Protein 3A03 (pdb70)

Radius of gyration: 10.4 Å; Cα contacts (8 Å, |Δi|>4): 23; chains: 1; bounding box: 22×25×24 Å

Solvent-accessible surface area: 4150 Å² total; per-residue (Å²): 127,59,215,70,35,49,114,59,0,52,168,39,6,148,162,59,51,132,14,59,82,79,65,46,40,65,21,2,179,77,24,214,18,74,84,69,74,0,103,69,30,3,85,92,46,31,85,98,79,133,202,120,145

B-factor: mean 27.09, std 9.44, range [16.67, 74.32]

Foldseek 3Di:
DDPVLVVVLVVVCVVPLDDDLVRLCVSCVVSVHHSVVSVVVSVVVVVVVVVPD

Structure (mmCIF, N/CA/C/O backbone):
data_3A03
#
_entry.id   3A03
#
_cell.length_a   73.060
_cell.length_b   33.170
_cell.length_c   34.430
_cell.angle_alpha   90.00
_cell.angle_beta   102.12
_cell.angle_gamma   90.00
#
_symmetry.space_group_name_H-M   'C 1 2 1'
#
loop_
_entity.id
_entity.type
_entity.pdbx_description
1 polymer 'T-cell leukemia homeobox protein 2'
2 non-polymer 'SODIUM ION'
3 non-polymer 'SULFATE ION'
4 water water
#
loop_
_atom_site.group_PDB
_atom_site.id
_atom_site.type_symbol
_atom_site.label_atom_id
_atom_site.label_alt_id
_atom_site.label_comp_id
_atom_site.label_asym_id
_atom_site.label_entity_id
_atom_site.label_seq_id
_atom_site.pdbx_PDB_ins_code
_atom_site.Cartn_x
_atom_site.Cartn_y
_atom_site.Cartn_z
_atom_site.occupancy
_atom_site.B_iso_or_equiv
_atom_site.auth_seq_id
_atom_site.auth_comp_id
_atom_site.auth_asym_id
_atom_site.auth_atom_id
_atom_site.pdbx_PDB_model_num
ATOM 1 N N . PHE A 1 4 ? 35.024 23.035 3.846 1.00 28.32 164 PHE A N 1
ATOM 2 C CA . PHE A 1 4 ? 34.643 21.617 4.108 1.00 26.07 164 PHE A CA 1
ATOM 3 C C . PHE A 1 4 ? 33.239 21.611 4.693 1.00 24.66 164 PHE A C 1
ATOM 4 O O . PHE A 1 4 ? 32.739 22.660 5.110 1.00 26.03 164 PHE A O 1
ATOM 1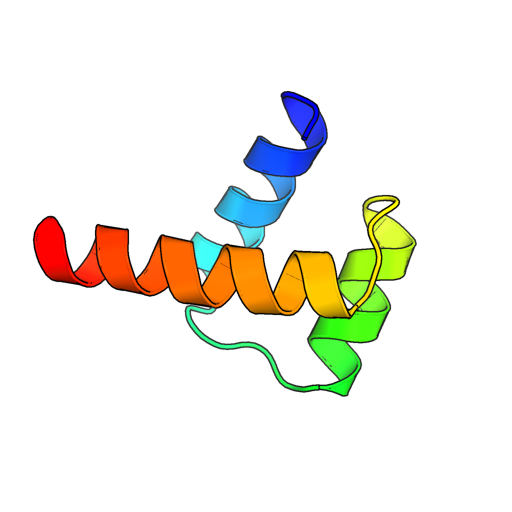2 N N . SER A 1 5 ? 32.588 20.454 4.695 1.00 23.30 165 SER A N 1
ATOM 13 C CA . SER A 1 5 ? 31.236 20.360 5.272 1.00 22.95 165 SER A CA 1
ATOM 14 C C . SER A 1 5 ? 31.267 20.521 6.790 1.00 23.84 165 SER A C 1
ATOM 15 O O . SER A 1 5 ? 32.317 20.358 7.414 1.00 23.06 165 SER A O 1
ATOM 18 N N . ARG A 1 6 ? 30.121 20.846 7.382 1.00 24.34 166 ARG A N 1
ATOM 19 C CA . ARG A 1 6 ? 30.030 20.910 8.857 1.00 24.23 166 ARG A CA 1
ATOM 20 C C . ARG A 1 6 ? 30.545 19.631 9.526 1.00 23.61 166 ARG A C 1
ATOM 21 O O . ARG A 1 6 ? 31.313 19.698 10.498 1.00 22.94 166 ARG A O 1
ATOM 29 N N . SER A 1 7 ? 30.155 18.476 9.001 1.00 22.20 167 SER A N 1
ATOM 30 C CA . SER A 1 7 ? 30.603 17.210 9.545 1.00 21.64 167 SER A CA 1
ATOM 31 C C . SER A 1 7 ? 32.098 17.007 9.383 1.00 21.76 167 SER A C 1
ATOM 32 O O . SER A 1 7 ? 32.769 16.539 10.299 1.00 21.82 167 SER A O 1
ATOM 35 N N . GLN A 1 8 ? 32.627 17.296 8.196 1.00 20.82 168 GLN A N 1
ATOM 36 C CA . GLN A 1 8 ? 34.075 17.182 8.017 1.00 20.26 168 GLN A CA 1
ATOM 37 C C . GLN A 1 8 ? 34.830 18.016 9.052 1.00 19.87 168 GLN A C 1
ATOM 38 O O . GLN A 1 8 ? 35.782 17.511 9.663 1.00 20.29 168 GLN A O 1
ATOM 44 N N . VAL A 1 9 ? 34.427 19.269 9.230 1.00 19.59 169 VAL A N 1
ATOM 45 C CA . VAL A 1 9 ? 35.110 20.154 10.198 1.00 19.92 169 VAL A CA 1
ATOM 46 C C . VAL A 1 9 ? 34.994 19.584 11.612 1.00 20.35 169 VAL A C 1
ATOM 47 O O . 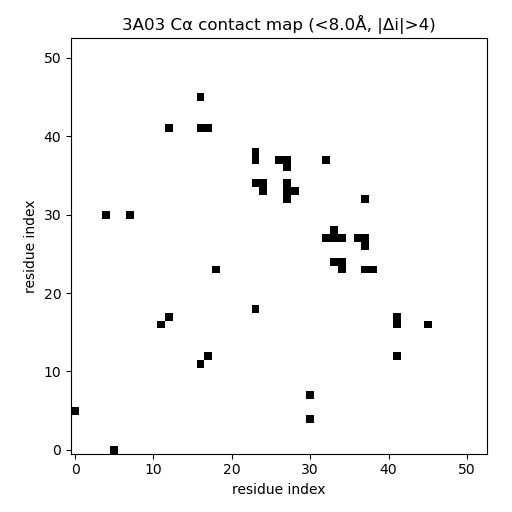VAL A 1 9 ? 35.989 19.557 12.368 1.00 20.12 169 VAL A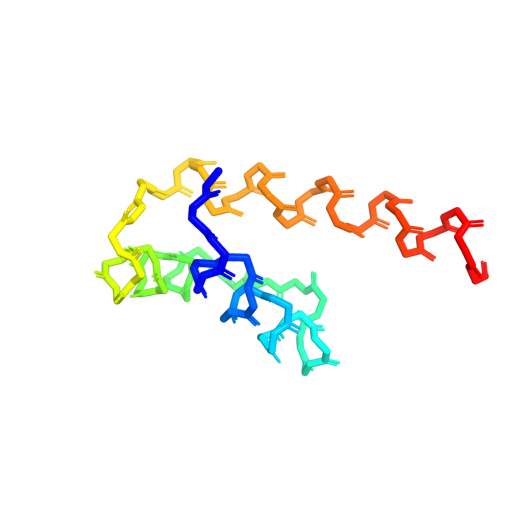 O 1
ATOM 51 N N . LEU A 1 10 ? 33.805 19.122 11.988 1.00 20.10 170 LEU A N 1
ATOM 52 C CA . LEU A 1 10 ? 33.640 18.562 13.346 1.00 20.09 170 LEU A CA 1
ATOM 53 C C . LEU A 1 10 ? 34.535 17.353 13.581 1.00 20.50 170 LEU A C 1
ATOM 54 O O . LEU A 1 10 ? 35.146 17.226 14.664 1.00 21.66 170 LEU A O 1
ATOM 59 N N . GLU A 1 11 ? 34.643 16.478 12.580 1.00 20.39 17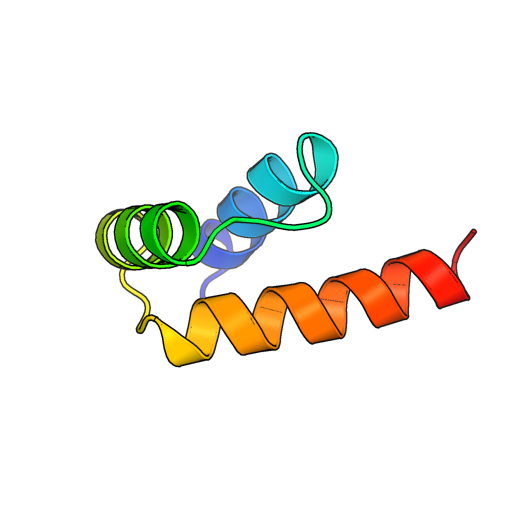1 GLU A N 1
ATOM 60 C CA . GLU A 1 11 ? 35.487 15.293 12.711 1.00 20.11 171 GLU A CA 1
ATOM 61 C C . GLU A 1 11 ? 36.980 15.653 12.774 1.00 20.67 171 GLU A C 1
ATOM 62 O O . GLU A 1 11 ? 37.742 15.029 13.524 1.00 21.06 171 GLU A O 1
ATOM 68 N N . LEU A 1 12 ? 37.390 16.671 12.014 1.00 19.44 172 LEU A N 1
ATOM 69 C CA . LEU A 1 12 ? 38.768 17.172 12.094 1.00 19.22 172 LEU A CA 1
ATOM 70 C C . LEU A 1 12 ? 39.019 17.713 13.495 1.00 20.05 172 LEU A C 1
ATOM 71 O O . LEU A 1 12 ? 40.061 17.398 14.087 1.00 20.15 172 LEU A O 1
ATOM 76 N N . GLU A 1 13 ? 38.060 18.491 14.033 1.00 19.47 173 GLU A N 1
ATOM 77 C CA . GLU A 1 13 ? 38.190 19.063 15.397 1.00 20.83 173 GLU A CA 1
ATOM 78 C C . GLU A 1 13 ? 38.250 17.958 16.448 1.00 21.85 17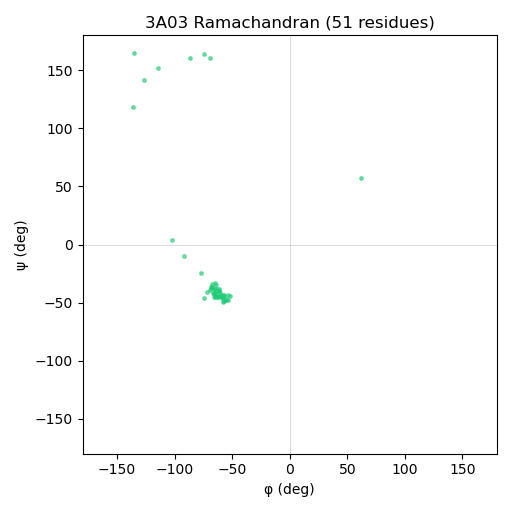3 GLU A C 1
ATOM 79 O O . GLU A 1 13 ? 39.026 18.053 17.419 1.00 22.08 173 GLU A O 1
ATOM 85 N N . ARG A 1 14 ? 37.472 16.892 16.253 1.00 22.21 174 ARG A N 1
ATOM 86 C CA . ARG A 1 14 ? 37.493 15.798 17.216 1.00 23.22 174 ARG A CA 1
ATOM 87 C C . ARG A 1 14 ? 38.892 15.199 17.285 1.00 23.38 174 ARG A C 1
ATOM 88 O O . ARG A 1 14 ? 39.395 14.907 18.369 1.00 23.82 174 ARG A O 1
ATOM 96 N N . ARG A 1 15 ? 39.544 15.066 16.128 1.00 21.58 175 ARG A N 1
ATOM 97 C CA . ARG A 1 15 ? 40.890 14.476 16.120 1.00 21.84 175 ARG A CA 1
ATOM 98 C C . ARG A 1 15 ? 41.897 15.439 16.724 1.00 21.66 175 ARG A C 1
ATOM 99 O O . ARG A 1 15 ? 42.795 15.022 17.458 1.00 22.24 175 ARG A O 1
ATOM 107 N N . PHE A 1 16 ? 41.774 16.720 16.400 1.00 20.92 176 PHE A N 1
ATOM 108 C CA . PHE A 1 16 ? 42.719 17.741 16.875 1.00 20.51 176 PHE A CA 1
ATOM 109 C C . PHE A 1 16 ? 42.720 17.826 18.391 1.00 22.92 176 PHE A C 1
ATOM 110 O O . PHE A 1 16 ? 43.774 18.029 19.006 1.00 23.71 176 PHE A O 1
ATOM 118 N N . LEU A 1 17 ? 41.549 17.724 18.991 1.00 24.62 177 LEU A N 1
ATOM 119 C CA . LEU A 1 17 ? 41.489 17.814 20.454 1.00 26.92 177 LEU A CA 1
ATOM 120 C C . LEU A 1 17 ? 42.458 16.796 21.077 1.00 27.99 177 LEU A C 1
ATOM 121 O O . LEU A 1 17 ? 43.210 17.167 22.018 1.00 29.89 177 LEU A O 1
ATOM 126 N N . ARG A 1 1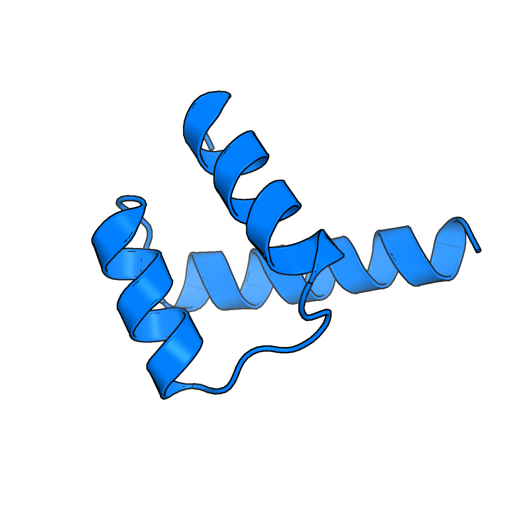8 ? 42.467 15.566 20.522 1.00 28.30 178 ARG A N 1
ATOM 127 C CA . ARG A 1 18 ? 43.344 14.436 20.941 1.00 29.23 178 ARG A CA 1
ATOM 128 C C . ARG A 1 18 ? 44.814 14.553 20.516 1.00 28.55 178 ARG A C 1
ATOM 129 O O . ARG A 1 18 ? 45.717 14.271 21.301 1.00 29.57 178 ARG A O 1
ATOM 137 N N . GLN A 1 19 ? 45.054 14.920 19.258 1.00 26.66 179 GLN A N 1
ATOM 138 C CA . GLN A 1 19 ? 46.406 14.968 18.700 1.00 25.27 179 GLN A CA 1
ATOM 139 C C . GLN A 1 19 ? 46.560 16.245 17.889 1.00 23.58 179 GLN A C 1
ATOM 140 O O . GLN A 1 19 ? 45.866 16.417 16.882 1.00 23.57 179 GLN A O 1
ATOM 146 N N . LYS A 1 20 ? 47.488 17.111 18.289 1.00 22.85 180 LYS A N 1
ATOM 147 C CA . LYS A 1 20 ? 47.712 18.385 17.579 1.00 22.19 180 LYS A CA 1
ATOM 148 C C . LYS A 1 20 ? 48.502 18.194 16.280 1.00 21.63 180 LYS A C 1
ATOM 149 O O . LYS A 1 20 ? 48.419 19.015 15.361 1.00 20.45 180 LYS A O 1
ATOM 155 N N . TYR A 1 21 ? 49.291 17.106 16.231 1.00 20.45 181 TYR A N 1
ATOM 156 C CA . TYR A 1 21 ? 50.043 16.691 15.047 1.00 20.12 181 TYR A CA 1
ATOM 157 C C . TYR A 1 21 ? 49.693 15.246 14.738 1.00 19.65 181 TYR A C 1
ATOM 158 O O . TYR A 1 21 ? 49.535 14.428 15.657 1.00 20.09 181 TYR A O 1
ATOM 167 N N . LEU A 1 22 ? 49.587 14.955 13.435 1.00 19.26 182 LEU A N 1
ATOM 168 C CA . LEU A 1 22 ? 49.377 13.573 12.958 1.00 20.06 182 LEU A CA 1
ATOM 169 C C . LEU A 1 22 ? 50.610 13.131 12.160 1.00 20.02 182 LEU A C 1
ATOM 170 O O . LEU A 1 22 ? 51.323 13.966 11.590 1.00 19.72 182 LEU A O 1
ATOM 175 N N . ALA A 1 23 ? 50.870 11.820 12.147 1.00 20.00 183 ALA A N 1
ATOM 176 C CA . ALA A 1 23 ? 51.870 11.278 11.251 1.00 21.09 183 ALA A CA 1
ATOM 177 C C . ALA A 1 23 ? 51.350 11.247 9.809 1.00 22.20 183 ALA A C 1
ATOM 178 O O . ALA A 1 23 ? 50.141 11.319 9.566 1.00 21.54 183 ALA A O 1
ATOM 180 N N . SER A 1 24 ? 52.263 11.090 8.854 1.00 22.95 184 SER A N 1
ATOM 181 C CA . SER A 1 24 ? 51.868 11.051 7.452 1.00 24.58 184 SER A CA 1
ATOM 182 C C . SER A 1 24 ? 50.804 9.970 7.191 1.00 23.96 184 SER A C 1
ATOM 183 O O . SER A 1 24 ? 49.789 10.248 6.555 1.00 24.05 184 SER A O 1
ATOM 186 N N . ALA A 1 25 ? 51.013 8.757 7.706 1.00 23.46 185 ALA A N 1
ATOM 187 C CA . ALA A 1 25 ? 50.053 7.660 7.525 1.00 23.83 185 ALA A CA 1
ATOM 188 C C . ALA A 1 25 ? 48.702 7.933 8.175 1.00 23.26 185 ALA A C 1
ATOM 189 O O . ALA A 1 25 ? 47.647 7.502 7.692 1.00 24.07 185 ALA A O 1
ATOM 191 N N . GLU A 1 26 ? 48.735 8.623 9.314 1.00 21.70 186 GLU A N 1
ATOM 192 C CA . GLU A 1 26 ? 47.503 8.981 10.010 1.00 21.15 186 GLU A CA 1
ATOM 193 C C . GLU A 1 26 ? 46.703 10.017 9.228 1.00 20.89 186 GLU A C 1
ATOM 194 O O . GLU A 1 26 ? 45.479 9.950 9.175 1.00 21.05 186 GLU A O 1
ATOM 200 N N . ARG A 1 27 ? 47.403 10.967 8.619 1.00 20.36 187 ARG A N 1
ATOM 201 C CA . ARG A 1 27 ? 46.689 11.950 7.767 1.00 19.43 187 ARG A CA 1
ATOM 202 C C . ARG A 1 27 ? 46.038 11.266 6.558 1.00 21.57 187 ARG A C 1
ATOM 203 O O . ARG A 1 27 ? 44.916 11.618 6.165 1.00 21.58 187 ARG A O 1
ATOM 211 N N . ALA A 1 28 ? 46.738 10.301 5.957 1.00 22.05 188 ALA A N 1
ATOM 212 C CA . ALA A 1 28 ? 46.222 9.588 4.794 1.00 22.73 188 ALA A CA 1
ATOM 213 C C . ALA A 1 28 ? 44.969 8.787 5.201 1.00 22.63 188 ALA A C 1
ATOM 214 O O . ALA A 1 28 ? 43.962 8.766 4.480 1.00 22.88 188 ALA A O 1
ATOM 216 N N . ALA A 1 29 ? 45.021 8.141 6.364 1.00 22.76 189 ALA A N 1
ATOM 217 C CA . ALA A 1 29 ? 43.864 7.362 6.821 1.00 23.23 189 ALA A CA 1
ATOM 218 C C . ALA A 1 29 ? 42.663 8.260 7.126 1.00 23.11 189 ALA A C 1
ATOM 219 O O . ALA A 1 29 ? 41.521 7.952 6.769 1.00 24.01 189 ALA A O 1
ATOM 221 N N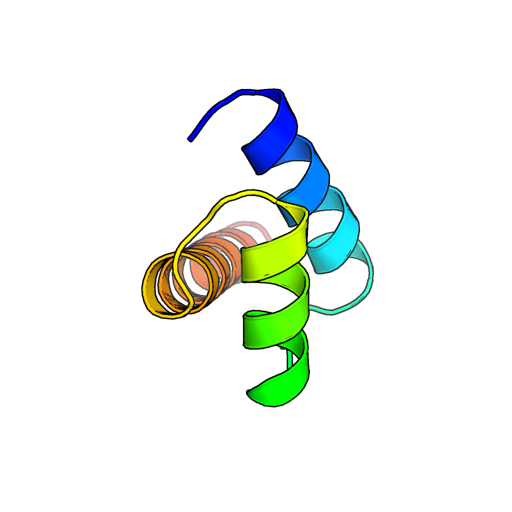 . LEU A 1 30 ? 42.922 9.399 7.776 1.00 22.20 190 LEU A N 1
ATOM 222 C CA . LEU A 1 30 ? 41.849 10.327 8.117 1.00 21.31 190 LEU A CA 1
ATOM 223 C C . LEU A 1 30 ? 41.238 10.943 6.860 1.00 21.39 190 LEU A C 1
ATOM 224 O O . LEU A 1 30 ? 40.029 11.107 6.785 1.00 21.59 190 LEU A O 1
ATOM 229 N N . ALA A 1 31 ? 42.102 11.301 5.903 1.00 21.22 191 ALA A N 1
ATOM 230 C CA . ALA A 1 31 ? 41.655 11.821 4.601 1.00 20.83 191 ALA A CA 1
ATOM 231 C C . ALA A 1 31 ? 40.665 10.870 3.934 1.00 21.41 191 ALA A C 1
ATOM 232 O O . ALA A 1 31 ? 39.577 11.276 3.512 1.00 21.08 191 ALA A O 1
ATOM 234 N N . LYS A 1 32 ? 41.023 9.596 3.909 1.00 22.00 192 LYS A N 1
ATOM 235 C CA . LYS A 1 32 ? 40.138 8.611 3.301 1.00 23.16 192 LYS A CA 1
ATOM 236 C C . LYS A 1 32 ? 38.816 8.540 4.081 1.00 23.21 192 LYS A C 1
ATOM 237 O O . LYS A 1 32 ? 37.714 8.556 3.500 1.00 23.33 192 LYS A O 1
ATOM 243 N N . ALA A 1 33 ? 38.907 8.510 5.404 1.00 22.05 193 ALA A N 1
ATOM 244 C CA . ALA A 1 33 ? 37.705 8.391 6.229 1.00 22.72 193 ALA A CA 1
ATOM 245 C C . ALA A 1 33 ? 36.746 9.579 6.136 1.00 23.45 193 ALA A C 1
ATOM 246 O O . ALA A 1 33 ? 35.531 9.427 6.227 1.00 25.83 193 ALA A O 1
ATOM 248 N N . LEU A 1 34 ? 37.304 10.771 5.944 1.00 22.54 194 LEU A N 1
ATOM 249 C CA . LEU A 1 34 ? 36.508 12.002 5.941 1.00 23.22 194 LEU A CA 1
ATOM 250 C C . LEU A 1 34 ? 36.232 12.556 4.544 1.00 22.89 194 LEU A C 1
ATOM 251 O O . LEU A 1 34 ? 35.671 13.653 4.427 1.00 23.55 194 LEU A O 1
ATOM 256 N N . ARG A 1 35 ? 36.659 11.826 3.512 1.00 23.10 195 ARG A N 1
ATOM 257 C CA . ARG A 1 35 ? 36.471 12.258 2.114 1.00 22.59 195 ARG A CA 1
ATOM 258 C C . ARG A 1 35 ? 37.193 13.570 1.835 1.00 21.42 195 ARG A C 1
ATOM 259 O O . ARG A 1 35 ? 36.593 14.581 1.431 1.00 21.60 195 ARG A O 1
ATOM 267 N N . MET A 1 36 ? 38.494 13.544 2.088 1.00 21.00 196 MET A N 1
ATOM 268 C CA . MET A 1 36 ? 39.369 14.694 1.861 1.00 20.79 196 MET A CA 1
ATOM 269 C C . MET A 1 36 ? 40.617 14.186 1.179 1.00 20.38 196 MET A C 1
ATOM 270 O O . MET A 1 36 ? 40.901 12.977 1.232 1.00 20.88 196 MET A O 1
ATOM 275 N N . THR A 1 37 ? 41.411 15.088 0.594 1.00 20.60 197 THR A N 1
ATOM 276 C CA . THR A 1 37 ? 42.716 14.674 0.069 1.00 21.22 197 THR A CA 1
ATOM 277 C C . THR A 1 37 ? 43.774 14.733 1.189 1.00 21.13 197 THR A C 1
ATOM 278 O O . THR A 1 37 ? 43.576 15.420 2.197 1.00 20.94 197 THR A O 1
ATOM 282 N N . ASP A 1 38 ? 44.898 14.038 1.019 1.00 22.74 198 ASP A N 1
ATOM 283 C CA . ASP A 1 38 ? 45.957 14.086 2.043 1.00 22.87 198 ASP A CA 1
ATOM 284 C C . ASP A 1 38 ? 46.426 15.523 2.293 1.00 21.89 198 ASP A C 1
ATOM 285 O O . ASP A 1 38 ? 46.573 15.946 3.440 1.00 21.82 198 ASP A O 1
ATOM 290 N N . ALA A 1 39 ? 46.611 16.279 1.211 1.00 20.82 199 ALA A N 1
ATOM 291 C CA . ALA A 1 39 ? 47.090 17.654 1.319 1.00 20.99 199 ALA A CA 1
ATOM 292 C C . ALA A 1 39 ? 46.084 18.544 2.052 1.00 20.45 199 ALA A C 1
ATOM 293 O O . ALA A 1 39 ? 46.476 19.435 2.818 1.00 20.60 199 ALA A O 1
ATOM 295 N N . GLN A 1 40 ? 44.787 18.315 1.802 1.00 19.67 200 GLN A N 1
ATOM 296 C CA . GLN A 1 40 ? 43.737 19.022 2.522 1.00 19.55 200 GLN A CA 1
ATOM 297 C C . GLN A 1 40 ? 43.790 18.810 4.037 1.00 18.86 200 GLN A C 1
ATOM 298 O O . GLN A 1 40 ? 43.658 19.772 4.794 1.00 19.78 200 GLN A O 1
ATOM 304 N N . VAL A 1 41 ? 44.013 17.570 4.468 1.00 18.87 201 VAL A N 1
ATOM 305 C CA . VAL A 1 41 ? 44.148 17.282 5.898 1.00 19.01 201 VAL A CA 1
ATOM 306 C C . VAL A 1 41 ? 45.426 17.967 6.448 1.00 19.01 201 VAL A C 1
ATOM 307 O O . VAL A 1 41 ? 45.389 18.584 7.511 1.00 18.52 201 VAL A O 1
ATOM 311 N N . LYS A 1 42 ? 46.535 17.855 5.713 1.00 19.23 202 LYS A N 1
ATOM 312 C CA . LYS A 1 42 ? 47.780 18.479 6.168 1.00 19.28 202 LYS A CA 1
ATOM 313 C C . LYS A 1 42 ? 47.608 19.986 6.388 1.00 19.08 202 LYS A C 1
ATOM 314 O O . LYS A 1 42 ? 47.996 20.533 7.426 1.00 18.88 202 LYS A O 1
ATOM 320 N N . THR A 1 43 ? 47.020 20.661 5.390 1.00 18.90 203 THR A N 1
ATOM 321 C CA . THR A 1 43 ? 46.818 22.112 5.441 1.00 19.66 203 THR A CA 1
ATOM 322 C C . THR A 1 43 ? 45.869 22.476 6.585 1.00 19.01 203 THR A C 1
ATOM 323 O O . THR A 1 43 ? 46.126 23.403 7.358 1.00 19.47 203 THR A O 1
ATOM 327 N N . TRP A 1 44 ? 44.798 21.692 6.730 1.00 18.73 204 TRP A N 1
ATOM 328 C CA . TRP A 1 44 ? 43.827 21.962 7.792 1.00 18.30 204 TRP A CA 1
ATOM 329 C C . TRP A 1 44 ? 44.492 21.945 9.175 1.00 18.80 204 TRP A C 1
ATOM 330 O O . TRP A 1 44 ? 44.268 22.843 10.002 1.00 19.34 204 TRP A O 1
ATOM 341 N N . PHE A 1 45 ? 45.311 20.920 9.418 1.00 18.56 205 PHE A N 1
ATOM 342 C CA . PHE A 1 45 ? 45.967 20.822 10.702 1.00 18.26 205 PHE A CA 1
ATOM 343 C C . PHE A 1 45 ? 46.992 21.923 10.932 1.00 17.46 205 PHE A C 1
ATOM 344 O O . PHE A 1 45 ? 47.138 22.385 12.073 1.00 18.62 205 PHE A O 1
ATOM 352 N N . GLN A 1 46 ? 47.705 22.319 9.882 1.00 18.60 206 GLN A N 1
ATOM 353 C CA . GLN A 1 46 ? 48.622 23.498 9.987 1.00 19.48 206 GLN A CA 1
ATOM 354 C C . GLN A 1 46 ? 47.837 24.729 10.414 1.00 21.27 206 GLN A C 1
ATOM 355 O O . GLN A 1 46 ? 48.231 25.427 11.357 1.00 22.22 206 GLN A O 1
ATOM 361 N N . ASN A 1 47 ? 46.722 24.987 9.734 1.00 21.51 207 ASN A N 1
ATOM 362 C CA . ASN A 1 47 ? 45.921 26.173 10.047 1.00 21.81 207 ASN A CA 1
ATOM 363 C C . ASN A 1 47 ? 45.264 26.090 11.424 1.00 21.64 207 ASN A C 1
ATOM 364 O O . ASN A 1 47 ? 45.110 27.107 12.131 1.00 22.89 207 ASN A O 1
ATOM 369 N N . ARG A 1 48 ? 44.885 24.880 11.813 1.00 19.98 208 ARG A N 1
ATOM 370 C CA . ARG A 1 48 ? 44.293 24.681 13.136 1.00 19.42 208 ARG A CA 1
ATOM 371 C C . ARG A 1 48 ? 45.329 24.908 14.235 1.00 20.63 208 ARG A C 1
ATOM 372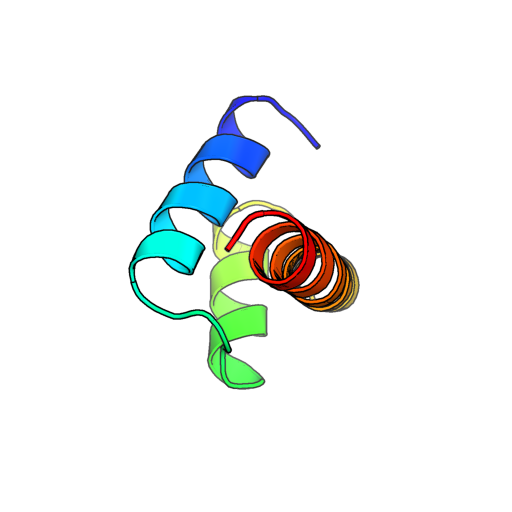 O O . ARG A 1 48 ? 44.991 25.396 15.318 1.00 20.83 208 ARG A O 1
ATOM 380 N N . ARG A 1 49 ? 46.574 24.496 13.986 1.00 20.20 209 ARG A N 1
ATOM 381 C CA . ARG A 1 49 ? 47.644 24.764 14.973 1.00 20.31 209 ARG A CA 1
ATOM 382 C C . ARG A 1 49 ? 47.909 26.248 15.100 1.00 20.36 209 ARG A C 1
ATOM 383 O O . ARG A 1 49 ? 48.099 26.744 16.214 1.00 20.27 209 ARG A O 1
ATOM 391 N N . THR A 1 50 ? 47.856 26.970 13.988 1.00 20.69 210 THR A N 1
ATOM 392 C CA . THR A 1 50 ? 47.985 28.427 14.060 1.00 21.84 210 THR A CA 1
ATOM 393 C C . THR A 1 50 ? 46.882 29.030 14.953 1.00 22.28 210 THR A C 1
ATOM 394 O O . THR A 1 50 ? 47.169 29.875 15.810 1.00 22.01 210 THR A O 1
ATOM 398 N N . LYS A 1 51 ? 45.635 28.583 14.792 1.00 21.56 211 LYS A N 1
ATOM 399 C CA . LYS A 1 51 ? 44.535 29.053 15.643 1.00 23.18 211 LYS A CA 1
ATOM 400 C C . LYS A 1 51 ? 44.791 28.738 17.122 1.00 22.79 211 LYS A C 1
ATOM 401 O O . LYS A 1 51 ? 44.619 29.593 18.003 1.00 23.24 211 LYS A O 1
ATOM 407 N N . TRP A 1 52 ? 45.232 27.508 17.392 1.00 21.68 212 TRP A N 1
ATOM 408 C CA . TRP A 1 52 ? 45.557 27.040 18.734 1.00 20.32 212 TRP A CA 1
ATOM 409 C C . TRP A 1 52 ? 46.621 27.942 19.382 1.00 19.75 212 TRP A C 1
ATOM 410 O O . TRP A 1 52 ? 46.488 28.329 20.558 1.00 21.19 212 TRP A O 1
ATOM 421 N N . ARG A 1 53 ? 47.646 28.275 18.602 1.00 19.44 213 ARG A N 1
ATOM 422 C CA . ARG A 1 53 ? 48.709 29.140 19.124 1.00 19.88 213 ARG A CA 1
ATOM 423 C C . ARG A 1 53 ? 48.158 30.522 19.413 1.00 21.71 213 ARG A C 1
ATOM 424 O O . ARG A 1 53 ? 48.478 31.103 20.455 1.00 20.91 213 ARG A O 1
ATOM 432 N N . ARG A 1 54 ? 47.337 31.042 18.518 1.00 22.50 214 ARG A N 1
ATOM 433 C CA . ARG A 1 54 ? 46.735 32.374 18.726 1.00 24.97 214 ARG A CA 1
ATOM 434 C C . ARG A 1 54 ? 45.850 32.451 19.971 1.00 25.55 214 ARG A C 1
ATOM 435 O O . ARG A 1 54 ? 45.815 33.479 20.684 1.00 26.41 214 ARG A O 1
ATOM 443 N N . GLN A 1 55 ? 45.113 31.377 20.233 1.00 25.31 215 GLN A N 1
ATOM 444 C CA . GLN A 1 55 ? 44.088 31.370 21.280 1.00 26.47 215 GLN A CA 1
ATOM 445 C C . GLN A 1 55 ? 44.532 30.907 22.666 1.00 26.37 215 GLN A C 1
ATOM 446 O O . GLN A 1 55 ? 43.771 31.019 23.640 1.00 26.96 215 GLN A O 1
ATOM 452 N N . THR A 1 56 ? 45.740 30.353 22.773 1.00 25.95 216 THR A N 1
ATOM 453 C CA . THR A 1 56 ? 46.201 29.859 24.073 1.00 25.09 216 THR A CA 1
ATOM 454 C C . THR A 1 56 ? 47.562 30.404 24.475 1.00 24.65 216 THR A C 1
ATOM 455 O O . THR A 1 56 ? 48.343 30.874 23.636 1.00 23.54 216 THR A O 1
#

Nearest PDB structures (foldseek):
  8pm5-assembly5_M  TM=9.947E-01  e=3.491E-05  Homo sapiens
  8pnc-assembly3_H  TM=9.837E-01  e=4.844E-05  Homo sapiens
  8pmc-assembly3_E  TM=9.726E-01  e=6.294E-05  Homo sapiens
  2h1k-assembly2_B  TM=9.897E-01  e=1.211E-04  Mesocricetus auratus
  5flv-assembly1_A  TM=1.005E+00  e=1.574E-04  Mus musculus

CATH classification: 1.10.10.60

GO terms:
  GO:1990837 sequence-specific double-stranded DNA binding (F, IDA)
  GO:0001228 DNA-binding transcription activator activity, RNA polymerase II-specific (F, IDA)
  GO:0045944 positive regulation of transcription by RNA polymerase II (P, IDA)
  GO:0043565 sequence-specific DNA binding (F, IDA)
  GO:0005515 protein binding (F, IPI)

Secondary structure (DSSP, 8-state):
--HHHHHHHHHHHHH-SS--HHHHHHHHHHHT--HHHHHHHHHHHHHHHHHH-

Sequence (53 aa):
FSRSQVLELERRFLRQKYLASAERAALAKALRMTDAQVKTWFQNRRTKWRRQT

InterPro domains:
  IPR001356 Homeodomain [PF00046] (158-214)
  IPR001356 Homeodomain [PS50071] (155-215)
  IPR001356 Homeodomain [SM00389] (157-219)
  IPR001356 Homeodomain [cd00086] (158-215)
  IPR009057 Homedomain-like superfamily [SSF46689] (141-215)
  IPR017970 Homeobox, conserved site [PS00027] (190-213)
  IPR020479 Homeodomain, metazoa [PR00024] (179-190)
  IPR020479 Homeodomain, metazoa [PR00024] (194-204)
  IPR020479 Homeodomain, metazoa [PR00024] (204-213)
  IPR042247 T-cell leukemia homeobox protein 1/2/3 [PTHR45921] (9-277)

Organism: Homo sapiens (NCBI:txid9606)